Protein AF-A0A9D3YWY9-F1 (afdb_monomer_lite)

pLDDT: mean 73.63, std 14.05, range [38.84, 92.81]

Sequence (102 aa):
MELTIDTSPPATGSVTIFNNFHRNLFINQDFATFRFKGFSDPHSGEDYFSVGIGTIEGMTDIVPTTKIHKDYLELNLNQLIDGHPYFIVVQVQNVDLVFDVN

Organism: Dreissena polymorpha (NCBI:txid45954)

Foldseek 3Di:
DDWDDDPDDWWDWDKDKDDVDDDFPALPDFKIKIFIPGGGDPPVDQRWKWKAKDLDPPDRVQGPTDTDNHRMDMDTCPSPDHPGDMDMDIDRDDDDGDDDDD

Structure (mmCIF, N/CA/C/O backbone):
data_AF-A0A9D3YWY9-F1
#
_entry.id   AF-A0A9D3YWY9-F1
#
loop_
_atom_site.group_PDB
_atom_site.id
_atom_site.type_symbol
_atom_site.label_atom_id
_atom_site.label_alt_id
_atom_site.label_comp_id
_atom_site.label_asym_id
_atom_site.label_entity_id
_atom_site.label_seq_id
_atom_site.pdbx_PDB_ins_code
_atom_site.Cartn_x
_atom_site.Cartn_y
_atom_site.Cartn_z
_atom_site.occupancy
_atom_site.B_iso_or_equiv
_atom_site.auth_seq_id
_atom_site.auth_comp_id
_atom_site.auth_asym_id
_atom_site.auth_atom_id
_atom_site.pdbx_PDB_model_num
ATOM 1 N N . MET A 1 1 ? 25.077 -17.757 -26.114 1.00 54.81 1 MET A N 1
ATOM 2 C CA . MET A 1 1 ? 24.170 -17.776 -24.956 1.00 54.81 1 MET A CA 1
ATOM 3 C C . MET A 1 1 ? 24.805 -16.866 -23.932 1.00 54.81 1 MET A C 1
ATOM 5 O O . MET A 1 1 ? 25.818 -17.251 -23.360 1.00 54.81 1 MET A O 1
ATOM 9 N N . GLU A 1 2 ? 24.303 -15.643 -23.817 1.00 59.72 2 GLU A N 1
ATOM 10 C CA . GLU A 1 2 ? 24.689 -14.734 -22.738 1.00 59.72 2 GLU A CA 1
ATOM 11 C C . GLU A 1 2 ? 23.558 -14.699 -21.712 1.00 59.72 2 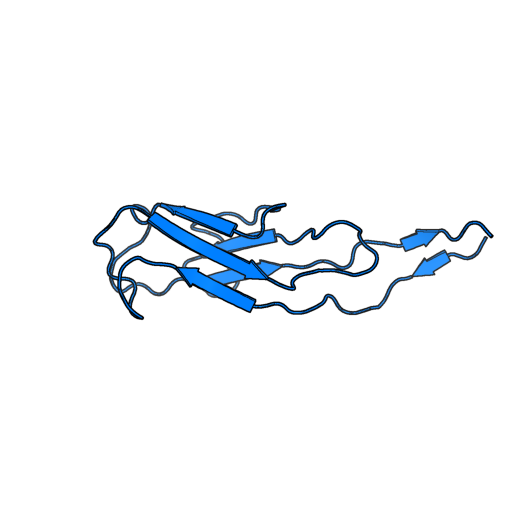GLU A C 1
ATOM 13 O O . GLU A 1 2 ? 22.382 -14.790 -22.061 1.00 59.72 2 GLU A O 1
ATOM 18 N N . LEU A 1 3 ? 23.945 -14.666 -20.440 1.00 57.88 3 LEU A N 1
ATOM 19 C CA . LEU A 1 3 ? 23.043 -14.515 -19.311 1.00 57.88 3 LEU A CA 1
ATOM 20 C C . LEU A 1 3 ? 23.117 -13.053 -18.890 1.00 57.88 3 LEU A C 1
ATOM 22 O O . LEU A 1 3 ? 24.159 -12.622 -18.389 1.00 57.88 3 LEU A O 1
ATOM 26 N N . THR A 1 4 ? 22.037 -12.307 -19.082 1.00 60.66 4 THR A N 1
ATOM 27 C CA . THR A 1 4 ? 21.985 -10.903 -18.677 1.00 60.66 4 THR A CA 1
ATOM 28 C C . THR A 1 4 ? 21.250 -10.825 -17.346 1.00 60.66 4 THR A C 1
ATOM 30 O O . THR A 1 4 ? 20.097 -11.235 -17.229 1.00 60.66 4 THR A O 1
ATOM 33 N N . ILE A 1 5 ? 21.944 -10.348 -16.311 1.00 64.69 5 ILE A N 1
ATOM 34 C CA . ILE A 1 5 ? 21.335 -10.084 -15.005 1.00 64.69 5 ILE A CA 1
ATOM 35 C C . ILE A 1 5 ? 20.691 -8.704 -15.086 1.00 64.69 5 ILE A C 1
ATOM 37 O O . ILE A 1 5 ? 21.407 -7.717 -15.286 1.00 64.69 5 ILE A O 1
A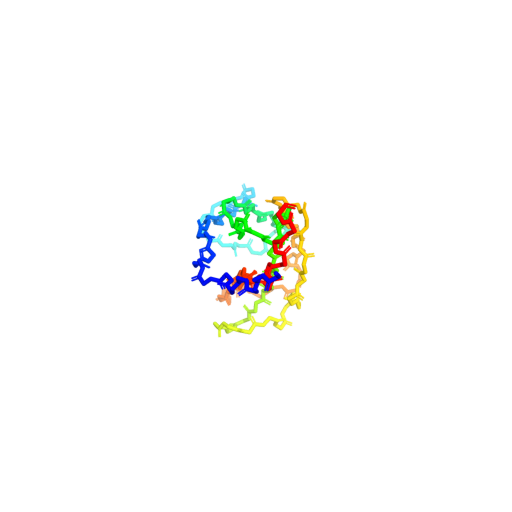TOM 41 N N . ASP A 1 6 ? 19.370 -8.626 -14.920 1.00 64.25 6 ASP A N 1
ATOM 42 C CA . ASP A 1 6 ? 18.731 -7.331 -14.741 1.00 64.25 6 ASP A CA 1
ATOM 43 C C . ASP A 1 6 ? 19.112 -6.757 -13.368 1.00 64.25 6 ASP A C 1
ATOM 45 O O . ASP A 1 6 ? 19.012 -7.406 -12.327 1.00 64.25 6 ASP A O 1
ATOM 49 N N . THR A 1 7 ? 19.619 -5.530 -13.387 1.00 68.00 7 THR A N 1
ATOM 50 C CA . THR A 1 7 ? 19.974 -4.756 -12.190 1.00 68.00 7 THR A CA 1
ATOM 51 C C . THR A 1 7 ? 19.221 -3.427 -12.140 1.00 68.00 7 THR A C 1
ATOM 53 O O . THR A 1 7 ? 19.529 -2.568 -11.310 1.00 68.00 7 THR A O 1
ATOM 56 N N . SER A 1 8 ? 18.245 -3.233 -13.036 1.00 70.19 8 SER A N 1
ATOM 57 C CA . SER A 1 8 ? 17.428 -2.032 -13.078 1.00 70.19 8 SER A CA 1
ATOM 58 C C . SER A 1 8 ? 16.567 -1.933 -11.811 1.00 70.19 8 SER A C 1
ATOM 60 O O . SER A 1 8 ? 15.992 -2.923 -11.351 1.00 70.19 8 SER A O 1
ATOM 62 N N . PRO A 1 9 ? 16.520 -0.758 -11.163 1.00 69.62 9 PRO A N 1
ATOM 63 C CA . PRO A 1 9 ? 15.698 -0.587 -9.979 1.00 69.62 9 PRO A CA 1
ATOM 64 C C . PRO A 1 9 ? 14.211 -0.595 -10.370 1.00 69.62 9 PRO A C 1
ATOM 66 O O . PRO A 1 9 ? 13.857 0.004 -11.390 1.00 69.62 9 PRO A O 1
ATOM 69 N N . PRO A 1 10 ? 13.326 -1.172 -9.538 1.00 78.06 10 PRO A N 1
ATOM 70 C CA . PRO A 1 10 ? 11.891 -1.070 -9.755 1.00 78.06 10 PRO A CA 1
ATOM 71 C C . PRO A 1 10 ? 11.423 0.387 -9.815 1.00 78.06 10 PRO A C 1
ATOM 73 O O . PRO A 1 10 ? 11.912 1.249 -9.074 1.00 78.06 10 PRO A O 1
ATOM 76 N N . ALA A 1 11 ? 10.437 0.665 -10.664 1.00 78.69 11 ALA A N 1
ATOM 77 C CA . ALA A 1 11 ? 9.830 1.980 -10.754 1.00 78.69 11 ALA A CA 1
ATOM 78 C C . ALA A 1 11 ? 8.987 2.266 -9.505 1.00 78.69 11 ALA A C 1
ATOM 80 O O . ALA A 1 11 ? 8.152 1.463 -9.073 1.00 78.69 11 ALA A O 1
ATOM 81 N N . THR A 1 12 ? 9.197 3.446 -8.923 1.00 77.31 12 THR A N 1
ATOM 82 C CA . THR A 1 12 ? 8.367 3.938 -7.828 1.00 77.31 12 THR A CA 1
ATOM 83 C C . THR A 1 12 ? 7.051 4.488 -8.366 1.00 77.31 12 THR A C 1
ATOM 85 O O . THR A 1 12 ? 6.991 5.140 -9.408 1.00 77.31 12 THR A O 1
ATOM 88 N N . GLY A 1 13 ? 5.979 4.231 -7.623 1.00 82.38 13 GLY A N 1
ATOM 89 C CA . GLY A 1 13 ? 4.638 4.698 -7.939 1.00 82.38 13 GLY A CA 1
ATOM 90 C C . GLY A 1 13 ? 4.069 5.633 -6.878 1.00 82.38 13 GLY A C 1
ATOM 91 O O . GLY A 1 13 ? 4.763 6.124 -5.986 1.00 82.38 13 GLY A O 1
ATOM 92 N N . SER A 1 14 ? 2.764 5.857 -6.964 1.00 83.25 14 SER A N 1
ATOM 93 C CA . SER A 1 14 ? 1.992 6.583 -5.963 1.00 83.25 14 SER A CA 1
ATOM 94 C C . SER A 1 14 ? 0.801 5.765 -5.479 1.00 83.25 14 SER A C 1
ATOM 96 O O . SER A 1 14 ? 0.190 5.000 -6.230 1.00 83.25 14 SER A O 1
ATOM 98 N N . VAL A 1 15 ? 0.473 5.947 -4.199 1.00 82.50 15 VAL A N 1
ATOM 99 C CA . VAL A 1 15 ? -0.723 5.386 -3.568 1.00 82.50 15 VAL A CA 1
ATOM 100 C C . VAL A 1 15 ? -1.690 6.528 -3.291 1.00 82.50 15 VAL A C 1
ATOM 102 O O . VAL A 1 15 ? -1.334 7.503 -2.633 1.00 82.50 15 VAL A O 1
ATOM 105 N N . THR A 1 16 ? -2.914 6.423 -3.798 1.00 83.25 16 THR A N 1
ATOM 106 C CA . THR A 1 16 ? -4.001 7.364 -3.505 1.00 83.25 16 THR A CA 1
ATOM 107 C C . THR A 1 16 ? -5.064 6.656 -2.685 1.00 83.25 16 THR A C 1
ATOM 109 O O . THR A 1 16 ? -5.534 5.590 -3.073 1.00 83.25 16 THR A O 1
ATOM 112 N N . ILE A 1 17 ? -5.456 7.249 -1.561 1.00 77.62 17 ILE A N 1
ATOM 113 C CA . ILE A 1 17 ? -6.517 6.722 -0.704 1.00 77.62 17 ILE A CA 1
ATOM 114 C C . ILE A 1 17 ? -7.805 7.461 -1.051 1.00 77.62 17 ILE A C 1
ATOM 116 O O . ILE A 1 17 ? -7.886 8.678 -0.889 1.00 77.62 17 ILE A O 1
ATOM 120 N N . PHE A 1 18 ? -8.806 6.727 -1.521 1.00 71.19 18 PHE A N 1
ATOM 121 C CA . PHE A 1 18 ? -10.163 7.220 -1.675 1.00 71.19 18 PHE A CA 1
ATOM 122 C C . PHE A 1 18 ? -10.987 6.712 -0.498 1.00 71.19 18 PHE A C 1
ATOM 124 O O . PHE A 1 18 ? -11.289 5.525 -0.376 1.00 71.19 18 PHE A O 1
ATOM 131 N N . ASN A 1 19 ? -11.343 7.639 0.382 1.00 64.88 19 ASN A N 1
ATOM 132 C CA . ASN A 1 19 ? -12.429 7.470 1.329 1.00 64.88 19 ASN A CA 1
ATOM 133 C C . ASN A 1 19 ? -13.506 8.508 0.980 1.00 64.88 19 ASN A C 1
ATOM 135 O O . ASN A 1 19 ? -13.208 9.566 0.425 1.00 64.88 19 ASN A O 1
ATOM 139 N N . ASN A 1 20 ? -14.772 8.226 1.279 1.00 53.75 20 ASN A N 1
ATOM 140 C CA . ASN A 1 20 ? -15.826 9.215 1.042 1.00 53.75 20 ASN A CA 1
ATOM 141 C C . ASN A 1 20 ? -15.732 10.432 1.988 1.00 53.75 20 ASN A C 1
ATOM 143 O O . ASN A 1 20 ? -16.478 11.385 1.793 1.00 53.75 20 ASN A O 1
ATOM 147 N N . PHE A 1 21 ? -14.816 10.452 2.971 1.00 45.31 21 PHE A N 1
ATOM 148 C CA . PHE A 1 21 ? -14.626 11.581 3.886 1.00 45.31 21 PHE A CA 1
ATOM 149 C C . PHE A 1 21 ? -13.181 11.705 4.418 1.00 45.31 21 PHE A C 1
ATOM 151 O O . PHE A 1 21 ? -12.745 10.891 5.219 1.00 45.31 21 PHE A O 1
ATOM 158 N N . HIS A 1 22 ? -12.525 12.807 4.027 1.00 38.84 22 HIS A N 1
ATOM 159 C CA . HIS A 1 22 ? -11.419 13.563 4.651 1.00 38.84 22 HIS A CA 1
ATOM 160 C C . HIS A 1 22 ? -10.141 12.852 5.167 1.00 38.84 22 HIS A C 1
ATOM 162 O O . HIS A 1 22 ? -10.092 11.687 5.532 1.00 38.84 22 HIS A O 1
ATOM 168 N N . ARG A 1 23 ? -9.066 13.661 5.214 1.00 42.28 23 ARG A N 1
ATOM 169 C CA . ARG A 1 23 ? -7.644 13.365 5.511 1.00 42.28 23 ARG A CA 1
ATOM 170 C C . ARG A 1 23 ? -7.329 12.639 6.832 1.00 42.28 23 ARG A C 1
ATOM 172 O O . ARG A 1 23 ? -6.166 12.336 7.066 1.00 42.28 23 ARG A O 1
ATOM 179 N N . ASN A 1 24 ? -8.335 12.359 7.655 1.00 45.47 24 ASN A N 1
ATOM 180 C CA . ASN A 1 24 ? -8.233 11.557 8.867 1.00 45.47 24 ASN A CA 1
ATOM 181 C C . ASN A 1 24 ? -9.233 10.410 8.705 1.00 45.47 24 ASN A C 1
ATOM 183 O O . ASN A 1 24 ? -10.419 10.666 8.505 1.00 45.47 24 ASN A O 1
ATOM 187 N N . LEU A 1 25 ? -8.755 9.167 8.729 1.00 45.97 25 LEU A N 1
ATOM 188 C CA . LEU A 1 25 ? -9.581 7.978 8.528 1.00 45.97 25 LEU A CA 1
ATOM 189 C C . LEU A 1 25 ? -10.474 7.772 9.768 1.00 45.97 25 LEU A C 1
ATOM 191 O O . LEU A 1 25 ? -10.103 7.058 10.688 1.00 45.97 25 LEU A O 1
ATOM 195 N N . PHE A 1 26 ? -11.618 8.452 9.836 1.00 44.09 26 PHE A N 1
ATOM 196 C CA . PHE A 1 26 ? -12.624 8.191 10.867 1.00 44.09 26 PHE A CA 1
ATOM 197 C C . PHE A 1 26 ? -13.347 6.885 10.511 1.00 44.09 26 PHE A C 1
ATOM 199 O O . PHE A 1 26 ? -13.914 6.782 9.419 1.00 44.09 26 PHE A O 1
ATOM 206 N N . ILE A 1 27 ? -13.313 5.890 11.403 1.00 50.78 27 ILE A N 1
ATOM 207 C CA . ILE A 1 27 ? -13.863 4.533 11.189 1.00 50.78 27 ILE A CA 1
ATOM 208 C C . ILE A 1 27 ? -15.390 4.539 11.324 1.00 50.78 27 ILE A C 1
ATOM 210 O O . ILE A 1 27 ? -15.977 3.900 12.192 1.00 50.78 27 ILE A O 1
ATOM 214 N N . ASN A 1 28 ? -16.051 5.315 10.469 1.00 47.34 28 ASN A N 1
ATOM 215 C CA . ASN A 1 28 ? -17.496 5.502 10.517 1.00 47.34 28 ASN A CA 1
ATOM 216 C C . ASN A 1 28 ? -18.211 4.863 9.310 1.00 47.34 28 ASN A C 1
ATOM 218 O O . ASN A 1 28 ? -19.430 4.992 9.224 1.00 47.34 28 ASN A O 1
ATOM 222 N N . GLN A 1 29 ? -17.494 4.217 8.372 1.00 60.00 29 GLN A N 1
ATOM 223 C CA . GLN A 1 29 ? -18.060 3.503 7.210 1.00 60.00 29 GLN A CA 1
ATOM 224 C C . GLN A 1 29 ? -17.197 2.305 6.774 1.00 60.00 29 GLN A C 1
ATOM 226 O O . GLN A 1 29 ? -15.998 2.268 7.032 1.00 60.00 29 GLN A O 1
ATOM 231 N N . ASP A 1 30 ? -17.828 1.340 6.097 1.00 69.75 30 ASP A N 1
ATOM 232 C CA . ASP A 1 30 ? -17.378 -0.055 5.991 1.00 69.75 30 ASP A CA 1
ATOM 233 C C . ASP A 1 30 ? -16.107 -0.305 5.158 1.00 69.75 30 ASP A C 1
ATOM 235 O O . ASP A 1 30 ? -15.466 -1.336 5.369 1.00 69.75 30 ASP A O 1
ATOM 239 N N . PHE A 1 31 ? -15.724 0.579 4.219 1.00 74.44 31 PHE A N 1
ATOM 240 C CA . PHE A 1 31 ? -14.612 0.324 3.286 1.00 74.44 31 PHE A CA 1
ATOM 241 C C . PHE A 1 31 ? -13.778 1.564 2.904 1.00 74.44 31 PHE A C 1
ATOM 243 O O . PHE A 1 31 ? -14.297 2.678 2.822 1.00 74.44 31 PHE A O 1
ATOM 250 N N . ALA A 1 32 ? -12.495 1.348 2.590 1.00 78.69 32 ALA A N 1
ATOM 251 C CA . ALA A 1 32 ? -11.620 2.305 1.903 1.00 78.69 32 ALA A CA 1
ATOM 252 C C . ALA A 1 32 ? -11.036 1.697 0.624 1.00 78.69 32 ALA A C 1
ATOM 254 O O . ALA A 1 32 ? -10.686 0.516 0.599 1.00 78.69 32 ALA A O 1
ATOM 255 N N . THR A 1 33 ? -10.876 2.516 -0.417 1.00 82.12 33 THR A N 1
ATOM 256 C CA . THR A 1 33 ? -10.256 2.096 -1.678 1.00 82.12 33 THR A CA 1
ATOM 257 C C . THR A 1 33 ? -8.875 2.720 -1.811 1.00 82.12 33 THR A C 1
ATOM 259 O O . THR A 1 33 ? -8.717 3.940 -1.824 1.00 82.12 33 THR A O 1
ATOM 262 N N . PHE A 1 34 ? -7.862 1.882 -1.957 1.00 83.44 34 PHE A N 1
ATOM 263 C CA . PHE A 1 34 ? -6.494 2.283 -2.252 1.00 83.44 34 PHE A CA 1
ATOM 264 C C . PHE A 1 34 ? -6.252 2.116 -3.740 1.00 83.44 34 PHE A C 1
ATOM 266 O O . PHE A 1 34 ? -6.563 1.062 -4.282 1.00 83.44 34 PHE A O 1
ATOM 273 N N . ARG A 1 35 ? -5.700 3.135 -4.396 1.00 85.31 35 ARG A N 1
ATOM 274 C CA . ARG A 1 35 ? -5.314 3.088 -5.805 1.00 85.31 35 ARG A CA 1
ATOM 275 C C . ARG A 1 35 ? -3.805 3.200 -5.940 1.00 85.31 35 ARG A C 1
ATOM 277 O O . ARG A 1 35 ? -3.203 4.087 -5.343 1.00 85.31 35 ARG A O 1
ATOM 284 N N . PHE A 1 36 ? -3.222 2.339 -6.752 1.00 84.44 36 PHE A N 1
ATOM 285 C CA . PHE A 1 36 ? -1.793 2.206 -6.976 1.00 84.44 36 PHE A CA 1
ATOM 286 C C . PHE A 1 36 ? -1.496 2.531 -8.434 1.00 84.44 36 PHE A C 1
ATOM 288 O O . PHE A 1 36 ? -2.163 2.023 -9.334 1.00 84.44 36 PHE A O 1
ATOM 295 N N . LYS A 1 37 ? -0.514 3.396 -8.684 1.00 84.12 37 LYS A N 1
ATOM 296 C CA . LYS A 1 37 ? -0.152 3.792 -10.047 1.00 84.12 37 LYS A CA 1
ATOM 297 C C . LYS A 1 37 ? 1.356 3.914 -10.198 1.00 84.12 37 LYS A C 1
ATOM 299 O O . LYS A 1 37 ? 1.986 4.595 -9.398 1.00 84.12 37 LYS A O 1
ATOM 304 N N . GLY A 1 38 ? 1.906 3.328 -11.260 1.00 81.25 38 GLY A N 1
ATOM 305 C CA . GLY A 1 38 ? 3.316 3.484 -11.641 1.00 81.25 38 GLY A CA 1
ATOM 306 C C . GLY A 1 38 ? 4.296 2.555 -10.919 1.00 81.25 38 GLY A C 1
ATOM 307 O O . GLY A 1 38 ? 5.488 2.637 -11.186 1.00 81.25 38 GLY A O 1
ATOM 308 N N . PHE A 1 39 ? 3.812 1.670 -10.042 1.00 81.94 39 PHE A N 1
ATOM 309 C CA . PHE A 1 39 ? 4.624 0.583 -9.494 1.00 81.94 39 PHE A CA 1
ATOM 310 C C . PHE A 1 39 ? 4.767 -0.501 -10.554 1.00 81.94 39 PHE A C 1
ATOM 312 O O . PHE A 1 39 ? 3.780 -1.130 -10.919 1.00 81.94 39 PHE A O 1
ATOM 319 N N . SER A 1 40 ? 5.978 -0.684 -11.057 1.00 76.94 40 SER A N 1
ATOM 320 C CA . SER A 1 40 ? 6.274 -1.666 -12.097 1.00 76.94 40 SER A CA 1
ATOM 321 C C . SER A 1 40 ? 7.755 -2.004 -12.064 1.00 76.94 40 SER A C 1
ATOM 323 O O . SER A 1 40 ? 8.566 -1.224 -11.558 1.00 76.94 40 SER A O 1
ATOM 325 N N . ASP A 1 41 ? 8.112 -3.153 -12.609 1.00 71.94 41 ASP A N 1
ATOM 326 C CA . ASP A 1 41 ? 9.490 -3.472 -12.936 1.00 71.94 41 ASP A CA 1
ATOM 327 C C . ASP A 1 41 ? 9.555 -3.770 -14.452 1.00 71.94 41 ASP A C 1
ATOM 329 O O . ASP A 1 41 ? 8.798 -4.613 -14.936 1.00 71.94 41 ASP A O 1
ATOM 333 N N . PRO A 1 42 ? 10.351 -3.017 -15.241 1.00 63.22 42 PRO A N 1
ATOM 334 C CA . PRO A 1 42 ? 10.245 -3.021 -16.705 1.00 63.22 42 PRO A CA 1
ATOM 335 C C . PRO A 1 42 ? 10.520 -4.363 -17.394 1.00 63.22 42 PRO A C 1
ATOM 337 O O . PRO A 1 42 ? 10.100 -4.537 -18.539 1.00 63.22 42 PRO A O 1
ATOM 340 N N . HIS A 1 43 ? 11.228 -5.286 -16.737 1.00 65.88 43 HIS A N 1
ATOM 341 C CA . HIS A 1 43 ? 11.673 -6.546 -17.339 1.00 65.88 43 HIS A CA 1
ATOM 342 C C . HIS A 1 43 ? 10.957 -7.784 -16.788 1.00 65.88 43 HIS A C 1
ATOM 344 O O . HIS A 1 43 ? 11.029 -8.834 -17.420 1.00 65.88 43 HIS A O 1
ATOM 350 N N . SER A 1 44 ? 10.204 -7.663 -15.692 1.00 60.75 44 SER A N 1
ATOM 351 C CA . SER A 1 44 ? 9.438 -8.772 -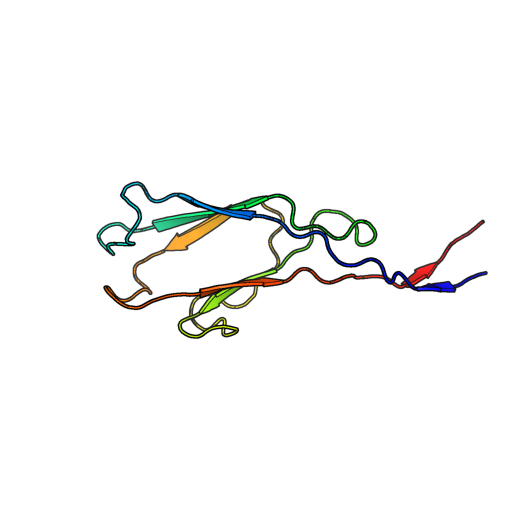15.092 1.00 60.75 44 SER A CA 1
ATOM 352 C C . SER A 1 44 ? 8.062 -9.027 -15.730 1.00 60.75 44 SER A C 1
ATOM 354 O O . SER A 1 44 ? 7.375 -9.983 -15.361 1.00 60.75 44 SER A O 1
ATOM 356 N N . GLY A 1 45 ? 7.658 -8.222 -16.723 1.00 58.00 45 GLY A N 1
ATOM 357 C CA . GLY A 1 45 ? 6.339 -8.317 -17.365 1.00 58.00 45 GLY A CA 1
ATOM 358 C C . GLY A 1 45 ? 5.178 -7.894 -16.445 1.00 58.00 45 GLY A C 1
ATOM 359 O O . GLY A 1 45 ? 5.321 -7.869 -15.231 1.00 58.00 45 GLY A O 1
ATOM 360 N N . GLU A 1 46 ? 4.040 -7.512 -17.049 1.00 57.44 46 GLU A N 1
ATOM 361 C CA . GLU A 1 46 ? 2.751 -7.091 -16.435 1.00 57.44 46 GLU A CA 1
ATOM 362 C C . GLU A 1 46 ? 2.769 -6.800 -14.911 1.00 57.44 46 GLU A C 1
ATOM 364 O O . GLU A 1 46 ? 2.534 -7.700 -14.116 1.00 57.44 46 GLU A O 1
ATOM 369 N N . ASP A 1 47 ? 3.004 -5.540 -14.515 1.00 59.03 47 ASP A N 1
ATOM 370 C CA . ASP A 1 47 ? 2.738 -4.909 -13.202 1.00 59.03 47 ASP A CA 1
ATOM 371 C C . ASP A 1 47 ? 2.538 -5.841 -11.977 1.00 59.03 47 ASP A C 1
ATOM 373 O O . ASP A 1 47 ? 1.512 -5.800 -11.291 1.00 59.03 47 ASP A O 1
ATOM 377 N N . TYR A 1 48 ? 3.537 -6.661 -11.635 1.00 71.3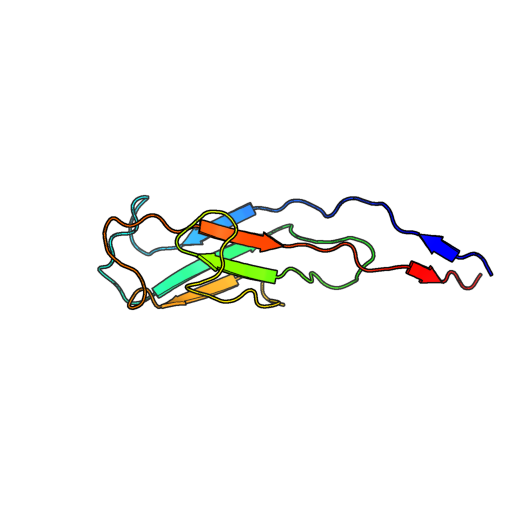8 48 TYR A N 1
ATOM 378 C CA . TYR A 1 48 ? 3.522 -7.463 -10.409 1.00 71.38 48 TYR A CA 1
ATOM 379 C C . TYR A 1 48 ? 4.072 -6.662 -9.227 1.00 71.38 48 TYR A C 1
ATOM 381 O O . TYR A 1 48 ? 5.270 -6.675 -8.943 1.00 71.38 48 TYR A O 1
ATOM 389 N N . PHE A 1 49 ? 3.193 -6.030 -8.454 1.00 81.06 49 PHE A N 1
ATOM 390 C CA . PHE A 1 49 ? 3.549 -5.580 -7.110 1.00 81.06 49 PHE A CA 1
ATOM 391 C C . PHE A 1 49 ? 2.639 -6.213 -6.061 1.00 81.06 49 PHE A C 1
ATOM 393 O O . PHE A 1 49 ? 1.505 -6.628 -6.317 1.00 81.06 49 PHE A O 1
ATOM 400 N N . SER A 1 50 ? 3.182 -6.356 -4.859 1.00 88.00 50 SER A N 1
ATOM 401 C CA . SER A 1 50 ? 2.446 -6.876 -3.716 1.00 88.00 50 SER A CA 1
ATOM 402 C C . SER A 1 50 ? 2.121 -5.758 -2.748 1.00 88.00 50 SER A C 1
ATOM 404 O O . SER A 1 50 ? 2.924 -4.847 -2.540 1.00 88.00 50 SER A O 1
ATOM 406 N N . VAL A 1 51 ? 0.944 -5.847 -2.144 1.00 89.00 51 VAL A N 1
ATOM 407 C CA . VAL A 1 51 ? 0.470 -4.880 -1.159 1.00 89.00 51 VAL A CA 1
ATOM 408 C C . VAL A 1 51 ? 0.109 -5.609 0.120 1.00 89.00 51 VAL A C 1
ATOM 410 O O . VAL A 1 51 ? -0.522 -6.665 0.081 1.00 89.00 51 VAL A O 1
ATOM 413 N N . GLY A 1 52 ? 0.493 -5.032 1.251 1.00 90.38 52 GLY A N 1
ATOM 414 C CA . GLY A 1 52 ? 0.006 -5.422 2.566 1.00 90.38 52 GLY A CA 1
ATOM 415 C C . GLY A 1 52 ? -0.257 -4.204 3.442 1.00 90.38 52 GLY A C 1
ATOM 416 O O . GLY A 1 52 ? 0.132 -3.084 3.108 1.00 90.38 52 GLY A O 1
ATOM 417 N N . ILE A 1 53 ? -0.952 -4.422 4.553 1.00 89.00 53 ILE A N 1
ATOM 418 C CA . ILE A 1 53 ? -1.313 -3.375 5.513 1.00 89.00 53 ILE A CA 1
ATOM 419 C C . ILE A 1 53 ? -0.995 -3.870 6.912 1.00 89.00 53 ILE A C 1
ATOM 421 O O . ILE A 1 53 ? -1.340 -5.004 7.252 1.00 89.00 53 ILE A O 1
ATOM 425 N N . GLY A 1 54 ? -0.375 -3.018 7.722 1.00 90.19 54 GLY A N 1
ATOM 426 C CA . GLY A 1 54 ? -0.044 -3.351 9.098 1.00 90.19 54 GLY A CA 1
ATOM 427 C C . GLY A 1 54 ? -0.183 -2.199 10.078 1.00 90.19 54 GLY A C 1
ATOM 428 O O . GLY A 1 54 ? -0.410 -1.048 9.704 1.00 90.19 54 GLY A O 1
ATOM 429 N N . THR A 1 55 ? -0.063 -2.541 11.353 1.00 89.06 55 THR A N 1
ATOM 430 C CA . THR A 1 55 ? -0.114 -1.615 12.497 1.00 89.06 55 THR A CA 1
ATOM 431 C C . THR A 1 55 ? 1.235 -0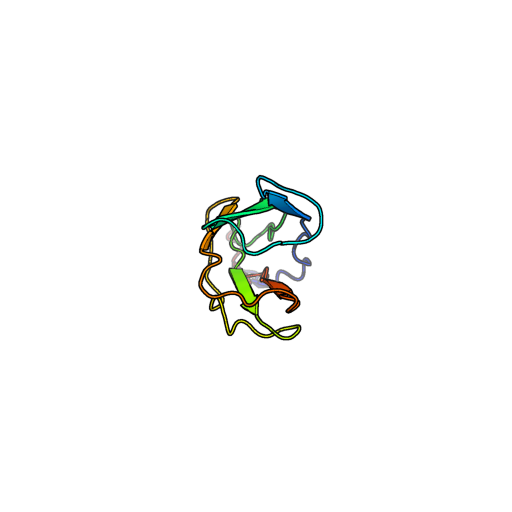.949 12.778 1.00 89.06 55 THR A C 1
ATOM 433 O O . THR A 1 55 ? 1.308 0.093 13.428 1.00 89.06 55 THR A O 1
ATOM 436 N N . ILE A 1 56 ? 2.318 -1.531 12.260 1.00 89.31 56 ILE A N 1
ATOM 437 C CA . ILE A 1 56 ? 3.700 -1.072 12.418 1.00 89.31 56 ILE A CA 1
ATOM 438 C C . ILE A 1 56 ? 4.344 -0.987 11.033 1.00 89.31 56 ILE A C 1
ATOM 440 O O . ILE A 1 56 ? 4.046 -1.790 10.146 1.00 89.31 56 ILE A O 1
ATOM 444 N N . GLU A 1 57 ? 5.242 -0.021 10.844 1.00 87.12 57 GLU A N 1
ATOM 445 C CA . GLU A 1 57 ? 6.016 0.118 9.613 1.00 87.12 57 GLU A CA 1
ATOM 446 C C . GLU A 1 57 ? 6.715 -1.203 9.241 1.00 87.12 57 GLU A C 1
ATOM 448 O O . GLU A 1 57 ? 7.410 -1.818 10.049 1.00 87.12 57 GLU A O 1
ATOM 453 N N . GLY A 1 58 ? 6.499 -1.659 8.005 1.00 86.38 58 GLY A N 1
ATOM 454 C CA . GLY A 1 58 ? 7.071 -2.901 7.479 1.00 86.38 58 GLY A CA 1
ATOM 455 C C . GLY A 1 58 ? 6.327 -4.188 7.857 1.00 86.38 58 GLY A C 1
ATOM 456 O O . GLY A 1 58 ? 6.629 -5.232 7.279 1.00 86.38 58 GLY A O 1
ATOM 457 N N . MET A 1 59 ? 5.342 -4.141 8.760 1.00 91.19 59 MET A N 1
ATOM 458 C CA . MET A 1 59 ? 4.475 -5.286 9.057 1.00 91.19 59 MET A CA 1
ATOM 459 C C . MET A 1 59 ? 3.237 -5.308 8.157 1.00 91.19 59 MET A C 1
ATOM 461 O O . MET A 1 59 ? 2.802 -4.285 7.631 1.00 91.19 59 MET A O 1
ATOM 465 N N . THR A 1 60 ? 2.672 -6.502 7.978 1.00 92.81 60 THR A N 1
ATOM 466 C CA . THR A 1 60 ? 1.461 -6.741 7.178 1.00 92.81 60 THR A CA 1
ATOM 467 C C . THR A 1 60 ? 0.452 -7.610 7.941 1.00 92.81 60 THR A C 1
ATOM 469 O O . THR A 1 60 ? -0.084 -8.588 7.428 1.00 92.81 60 THR A O 1
ATOM 472 N N . ASP A 1 61 ? 0.229 -7.273 9.216 1.00 91.62 61 ASP A N 1
ATOM 473 C CA . ASP A 1 61 ? -0.589 -8.017 10.186 1.00 91.62 61 ASP A CA 1
ATOM 474 C C . ASP A 1 61 ? -2.108 -7.814 10.040 1.00 91.62 61 ASP A C 1
ATOM 476 O O . ASP A 1 61 ? -2.877 -8.606 10.581 1.00 91.62 61 ASP A O 1
ATOM 480 N N . ILE A 1 62 ? -2.548 -6.803 9.285 1.00 87.94 62 ILE A N 1
ATOM 481 C CA . ILE A 1 62 ? -3.970 -6.547 8.996 1.00 87.94 62 ILE A CA 1
ATOM 482 C C . ILE A 1 62 ? -4.355 -7.144 7.642 1.00 87.94 62 ILE A C 1
ATOM 484 O O . ILE A 1 62 ? -5.321 -7.894 7.527 1.00 87.94 62 ILE A O 1
ATOM 488 N N . VAL A 1 63 ? -3.579 -6.824 6.605 1.00 88.25 63 VAL A N 1
ATOM 489 C CA . VAL A 1 63 ? -3.688 -7.447 5.284 1.00 88.25 63 VAL A CA 1
ATOM 490 C C . VAL A 1 63 ? -2.341 -8.066 4.957 1.00 88.25 63 VAL A C 1
ATOM 492 O O . VAL A 1 63 ? -1.402 -7.310 4.687 1.00 88.25 63 VAL A O 1
ATOM 495 N N . PRO A 1 64 ? -2.239 -9.407 4.939 1.00 91.69 64 PRO A N 1
ATOM 496 C CA . PRO A 1 64 ? -1.029 -10.084 4.507 1.00 91.69 64 PRO A CA 1
ATOM 497 C C . PRO A 1 64 ? -0.638 -9.659 3.097 1.00 91.69 64 PRO A C 1
ATOM 499 O O . PRO A 1 64 ? -1.496 -9.492 2.226 1.00 91.69 64 PRO A O 1
ATOM 502 N N . THR A 1 65 ? 0.667 -9.537 2.865 1.00 91.25 65 THR A N 1
ATOM 503 C CA . THR A 1 65 ? 1.223 -9.178 1.561 1.00 91.25 65 THR A CA 1
ATOM 504 C C . THR A 1 65 ? 0.657 -10.076 0.460 1.00 91.25 65 THR A C 1
ATOM 506 O O . THR A 1 65 ? 0.901 -11.281 0.439 1.00 91.25 65 THR A O 1
ATOM 509 N N . THR A 1 66 ? -0.090 -9.481 -0.466 1.00 87.19 66 THR A N 1
ATOM 510 C CA . THR A 1 66 ? -0.751 -10.172 -1.576 1.00 87.19 66 THR A CA 1
ATOM 511 C C . THR A 1 66 ? -0.361 -9.522 -2.891 1.00 87.19 66 THR A C 1
ATOM 513 O O . THR A 1 66 ? -0.387 -8.297 -3.013 1.00 87.19 66 THR A O 1
ATOM 516 N N . LYS A 1 67 ? -0.023 -10.348 -3.888 1.00 85.56 67 LYS A N 1
ATOM 517 C CA . LYS A 1 67 ? 0.167 -9.898 -5.271 1.00 85.56 67 LYS A CA 1
ATOM 518 C C . LYS A 1 67 ? -1.157 -9.385 -5.823 1.00 85.56 67 LYS A C 1
ATOM 520 O O . LYS A 1 67 ? -2.152 -10.114 -5.798 1.00 85.56 67 LYS A O 1
ATOM 525 N N . ILE A 1 68 ? -1.161 -8.166 -6.350 1.00 78.69 68 ILE A N 1
ATOM 526 C CA . ILE A 1 68 ? -2.334 -7.599 -7.011 1.00 78.69 68 ILE A CA 1
ATOM 527 C C . ILE A 1 68 ? -2.029 -7.353 -8.486 1.00 78.69 68 ILE A C 1
ATOM 529 O O . ILE A 1 68 ? -0.949 -6.906 -8.833 1.00 78.69 68 ILE A O 1
ATOM 533 N N . HIS A 1 69 ? -3.006 -7.658 -9.339 1.00 73.38 69 HIS A N 1
ATOM 534 C CA . HIS A 1 69 ? -2.959 -7.405 -10.790 1.00 73.38 69 HIS A CA 1
ATOM 535 C C . HIS A 1 69 ? -3.868 -6.229 -11.175 1.00 73.38 69 HIS A C 1
ATOM 537 O O . HIS A 1 69 ? -4.216 -6.033 -12.334 1.00 73.38 69 HIS A O 1
ATOM 543 N N . LYS A 1 70 ? -4.373 -5.513 -10.167 1.00 69.00 70 LYS A N 1
ATOM 544 C CA . LYS A 1 70 ? -5.301 -4.398 -10.313 1.00 69.00 70 LYS A CA 1
ATOM 545 C C . LYS A 1 70 ? -4.628 -3.153 -9.775 1.00 69.00 70 LYS A C 1
ATOM 547 O O . LYS A 1 70 ? -3.883 -3.217 -8.801 1.00 69.00 70 LYS A O 1
ATOM 552 N N . ASP A 1 71 ? -4.995 -2.011 -10.333 1.00 78.75 71 ASP A N 1
ATOM 553 C CA . ASP A 1 71 ? -4.570 -0.704 -9.849 1.00 78.75 71 ASP A CA 1
ATOM 554 C C . ASP A 1 71 ? -5.273 -0.302 -8.540 1.00 78.75 71 ASP A C 1
ATOM 556 O O . ASP A 1 71 ? -5.108 0.832 -8.101 1.00 78.75 71 ASP A O 1
ATOM 560 N N . TYR A 1 72 ? -6.055 -1.185 -7.899 1.00 81.50 72 TYR A N 1
ATOM 561 C CA . TYR A 1 72 ? -6.762 -0.878 -6.657 1.00 81.50 72 TYR A CA 1
ATOM 562 C C . TYR A 1 72 ? -6.929 -2.062 -5.685 1.00 81.50 72 TYR A C 1
ATOM 564 O O . TYR A 1 72 ? -6.959 -3.226 -6.089 1.00 81.50 72 TYR A O 1
ATOM 572 N N . LEU A 1 73 ? -7.098 -1.734 -4.399 1.00 82.69 73 LEU A N 1
ATOM 573 C CA . LEU A 1 73 ? -7.454 -2.631 -3.294 1.00 82.69 73 LEU A CA 1
ATOM 574 C C . LEU A 1 73 ? -8.592 -2.007 -2.478 1.00 82.69 73 LEU A C 1
ATOM 576 O O . LEU A 1 73 ? -8.501 -0.846 -2.082 1.00 82.69 73 LEU A O 1
ATOM 580 N N . GLU A 1 74 ? -9.634 -2.779 -2.184 1.00 82.38 74 GLU A N 1
ATOM 581 C CA . GLU A 1 74 ? -10.691 -2.381 -1.250 1.00 82.38 74 GLU A CA 1
ATOM 582 C C . GLU A 1 74 ? -10.472 -3.063 0.097 1.00 82.38 74 GLU A C 1
ATOM 584 O O . GLU A 1 74 ? -10.317 -4.282 0.176 1.00 82.38 74 GLU A O 1
ATOM 589 N N . LEU A 1 75 ? -10.451 -2.266 1.159 1.00 81.94 75 LEU A N 1
ATOM 590 C 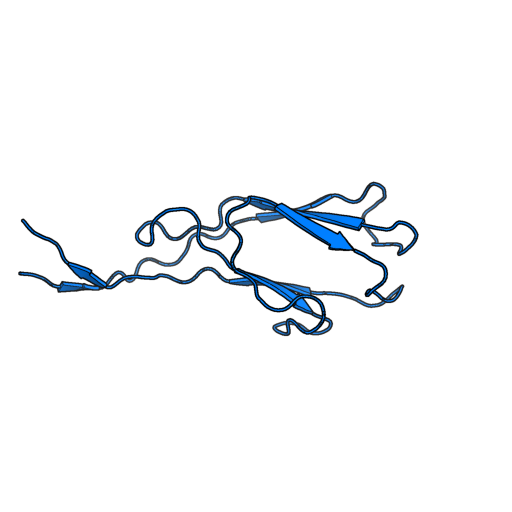CA . LEU A 1 75 ? -10.232 -2.723 2.520 1.00 81.94 75 LEU A CA 1
ATOM 591 C C . LEU A 1 75 ? -11.493 -2.520 3.338 1.00 81.94 75 LEU A C 1
ATOM 593 O O . LEU A 1 75 ? -11.975 -1.394 3.420 1.00 81.94 75 LEU A O 1
ATOM 597 N N . ASN A 1 76 ? -11.975 -3.571 3.998 1.00 79.56 76 ASN A N 1
ATOM 598 C CA . ASN A 1 76 ? -13.001 -3.409 5.020 1.00 79.56 76 ASN A CA 1
ATOM 599 C C . ASN A 1 76 ? -12.391 -2.759 6.273 1.00 79.56 76 ASN A C 1
ATOM 601 O O . ASN A 1 76 ? -11.369 -3.233 6.770 1.00 79.56 76 ASN A O 1
ATOM 605 N N . LEU A 1 77 ? -13.003 -1.689 6.780 1.00 77.19 77 LEU A N 1
ATOM 606 C CA . LEU A 1 77 ? -12.469 -0.918 7.907 1.00 77.19 77 LEU A CA 1
ATOM 607 C C . LEU A 1 77 ? -12.854 -1.481 9.285 1.00 77.19 77 LEU A C 1
ATOM 609 O O . LEU A 1 77 ? -12.298 -1.030 10.278 1.00 77.19 77 LEU A O 1
ATOM 613 N N . ASN A 1 78 ? -13.717 -2.501 9.374 1.00 78.25 78 ASN A N 1
ATOM 614 C CA . ASN A 1 78 ? -14.141 -3.099 10.654 1.00 78.25 78 ASN A CA 1
ATOM 615 C C . ASN A 1 78 ? -13.008 -3.819 11.402 1.00 78.25 78 ASN A C 1
ATOM 617 O O . ASN A 1 78 ? -13.134 -4.103 12.590 1.00 78.25 78 ASN A O 1
ATOM 621 N N . GLN A 1 79 ? -11.913 -4.133 10.710 1.00 74.56 79 GLN A N 1
ATOM 622 C CA . GLN A 1 79 ? -10.691 -4.675 11.312 1.00 74.56 79 GLN A CA 1
ATOM 623 C C . GLN A 1 79 ? -9.715 -3.586 11.788 1.00 74.56 79 GLN A C 1
ATOM 625 O O . GLN A 1 79 ? -8.667 -3.909 12.343 1.00 74.56 79 GLN A O 1
ATOM 630 N N . LEU A 1 80 ? -10.030 -2.308 11.554 1.00 81.56 80 LEU A N 1
ATOM 631 C CA . LEU A 1 80 ? -9.229 -1.173 12.000 1.00 81.56 80 LEU A CA 1
ATOM 632 C C . LEU A 1 80 ? -9.806 -0.574 13.294 1.00 81.56 80 LEU A C 1
ATOM 634 O O . LEU A 1 80 ? -10.996 -0.680 13.582 1.00 81.56 80 LEU A O 1
ATOM 638 N N . ILE A 1 81 ? -8.945 0.074 14.073 1.00 81.38 81 ILE A N 1
ATOM 639 C CA . ILE A 1 81 ? -9.229 0.673 15.377 1.00 81.38 81 ILE A CA 1
ATOM 640 C C . ILE A 1 81 ? -9.078 2.187 15.260 1.00 81.38 81 ILE A C 1
ATOM 642 O O . ILE A 1 81 ? -8.078 2.684 14.737 1.00 81.38 81 ILE A O 1
ATOM 646 N N . ASP A 1 82 ? -10.085 2.919 15.740 1.00 77.06 82 ASP A N 1
ATOM 647 C CA . ASP A 1 82 ? -10.132 4.372 15.600 1.00 77.06 82 ASP A CA 1
ATOM 648 C C . ASP A 1 82 ? -8.962 5.026 16.341 1.00 77.06 82 ASP A C 1
ATOM 650 O O . ASP A 1 82 ? -8.555 4.589 17.420 1.00 77.06 82 ASP A O 1
ATOM 654 N N . GLY A 1 83 ? -8.383 6.056 15.726 1.00 75.75 83 GLY A N 1
ATOM 655 C CA . GLY A 1 83 ? -7.202 6.741 16.250 1.00 75.75 83 GLY A CA 1
ATOM 656 C C . GLY A 1 83 ? -5.891 5.944 16.188 1.00 75.75 83 GLY A C 1
ATOM 657 O O . GLY A 1 83 ? -4.861 6.472 16.612 1.00 75.75 83 GLY A O 1
ATOM 658 N N . HIS A 1 84 ? -5.881 4.717 15.653 1.00 80.62 84 HIS A N 1
ATOM 659 C CA . HIS A 1 84 ? -4.653 3.948 15.449 1.00 80.62 84 HIS A CA 1
ATOM 660 C C . HIS A 1 84 ? -4.065 4.199 14.046 1.00 80.62 84 HIS A C 1
ATOM 662 O O . HIS A 1 84 ? -4.800 4.129 13.058 1.00 80.62 84 HIS A O 1
ATOM 668 N N . PRO A 1 85 ? -2.762 4.516 13.914 1.00 81.38 85 PRO A N 1
ATOM 669 C CA . PRO A 1 85 ? -2.130 4.636 12.605 1.00 81.38 85 PRO A CA 1
ATOM 670 C C . PRO A 1 85 ? -1.953 3.262 11.949 1.00 81.38 85 PRO A C 1
ATOM 672 O O . PRO A 1 85 ? -1.655 2.274 12.613 1.00 81.38 85 PRO A O 1
ATOM 675 N N . TYR A 1 86 ? -2.078 3.232 10.624 1.00 86.00 86 TYR A N 1
ATOM 676 C CA . TYR A 1 86 ? -1.855 2.045 9.802 1.00 86.00 86 TYR A CA 1
ATOM 677 C C . TYR A 1 86 ? -0.899 2.366 8.659 1.00 86.00 86 TYR A C 1
ATOM 679 O O . TYR A 1 86 ? -0.901 3.477 8.122 1.00 86.00 86 TYR A O 1
ATOM 687 N N . PHE A 1 87 ? -0.108 1.374 8.268 1.00 86.25 87 PHE A N 1
ATOM 688 C CA . PHE A 1 87 ? 0.924 1.487 7.248 1.00 86.25 87 PHE A CA 1
ATOM 689 C C . PHE A 1 87 ? 0.576 0.608 6.056 1.00 86.25 87 PHE A C 1
ATOM 691 O O . PHE A 1 87 ? 0.223 -0.558 6.218 1.00 86.25 87 PHE A O 1
ATOM 698 N N . ILE A 1 88 ? 0.701 1.166 4.854 1.00 86.75 88 ILE A N 1
ATOM 699 C CA . ILE A 1 88 ? 0.601 0.412 3.604 1.00 86.75 88 ILE A CA 1
ATOM 700 C C . ILE A 1 88 ? 2.016 0.061 3.174 1.00 86.75 88 ILE A C 1
ATOM 702 O O . ILE A 1 88 ? 2.858 0.942 3.006 1.00 86.75 88 ILE A O 1
ATOM 706 N N . VAL A 1 89 ? 2.255 -1.224 2.960 1.00 89.31 89 VAL A N 1
ATOM 707 C CA . VAL A 1 89 ? 3.518 -1.747 2.456 1.00 89.31 89 VAL A CA 1
ATOM 708 C C . VAL A 1 89 ? 3.317 -2.112 0.992 1.00 89.31 89 VAL A C 1
ATOM 710 O O . VAL A 1 89 ? 2.519 -2.992 0.678 1.00 89.31 89 VAL A O 1
ATOM 713 N N . VAL A 1 90 ? 4.035 -1.432 0.099 1.00 88.56 90 VAL A N 1
ATOM 714 C CA . VAL A 1 90 ? 4.073 -1.747 -1.335 1.00 88.56 90 VAL A CA 1
ATOM 715 C C . VAL A 1 90 ? 5.433 -2.348 -1.654 1.00 88.56 90 VAL A C 1
ATOM 717 O O . VAL A 1 90 ? 6.463 -1.750 -1.352 1.00 88.56 90 VAL A O 1
ATOM 720 N N . GLN A 1 91 ? 5.437 -3.534 -2.252 1.00 87.12 91 GLN A N 1
ATOM 721 C CA . GLN A 1 91 ? 6.650 -4.248 -2.633 1.00 87.12 91 GLN A CA 1
ATOM 722 C C . GLN A 1 91 ? 6.641 -4.509 -4.131 1.00 87.12 91 GLN A C 1
ATOM 724 O O . GLN A 1 91 ? 5.781 -5.231 -4.635 1.00 87.12 91 GLN A O 1
ATOM 729 N N . VAL A 1 92 ? 7.631 -3.953 -4.820 1.00 83.31 92 VAL A N 1
ATOM 730 C CA . VAL A 1 92 ? 7.949 -4.282 -6.210 1.00 83.31 92 VAL A CA 1
ATOM 731 C C . VAL A 1 92 ? 9.262 -5.047 -6.185 1.00 83.31 92 VAL A C 1
ATOM 733 O O . VAL A 1 92 ? 10.211 -4.618 -5.526 1.00 83.31 92 VAL A O 1
ATOM 736 N N . GLN A 1 93 ? 9.300 -6.203 -6.834 1.00 76.00 93 GLN A N 1
ATOM 737 C CA . GLN A 1 93 ? 10.507 -7.015 -6.929 1.00 76.00 93 GLN A CA 1
ATOM 738 C C . GLN A 1 93 ? 10.969 -6.969 -8.375 1.00 76.00 93 GLN A C 1
ATOM 740 O O . GLN A 1 93 ? 10.154 -7.174 -9.269 1.00 76.00 93 GLN A O 1
ATOM 745 N N . ASN A 1 94 ? 12.258 -6.712 -8.585 1.00 71.81 94 ASN A N 1
ATOM 746 C CA . ASN A 1 94 ? 12.867 -7.039 -9.862 1.00 71.81 94 ASN A CA 1
ATOM 747 C C . ASN A 1 94 ? 12.922 -8.567 -9.942 1.00 71.81 94 ASN A C 1
ATOM 749 O O . ASN A 1 94 ? 13.529 -9.222 -9.087 1.00 71.81 94 ASN A O 1
ATOM 753 N N . VAL A 1 95 ? 12.207 -9.113 -10.917 1.00 64.00 95 VAL A N 1
ATOM 754 C CA . VAL A 1 95 ? 12.204 -10.536 -11.219 1.00 64.00 95 VAL A CA 1
ATOM 755 C C . VAL A 1 95 ? 12.630 -10.646 -12.676 1.00 64.00 95 VAL A C 1
ATOM 757 O O . VAL A 1 95 ? 11.776 -10.586 -13.542 1.00 64.00 95 VAL A O 1
ATOM 760 N N . ASP A 1 96 ? 13.928 -10.728 -12.981 1.00 62.72 96 ASP A N 1
ATOM 761 C CA . ASP A 1 96 ? 14.432 -11.878 -13.744 1.00 62.72 96 ASP A CA 1
ATOM 762 C C . ASP A 1 96 ? 15.925 -11.849 -14.119 1.00 62.72 96 ASP A C 1
ATOM 764 O O . ASP A 1 96 ? 16.567 -10.830 -14.373 1.00 62.72 96 ASP A O 1
ATOM 768 N N . LEU A 1 97 ? 16.455 -13.073 -14.208 1.00 54.09 97 LEU A N 1
ATOM 769 C CA . LEU A 1 97 ? 17.558 -13.448 -15.088 1.00 54.09 97 LEU A CA 1
ATOM 770 C C . LEU A 1 97 ? 17.007 -13.514 -16.517 1.00 54.09 97 LEU A C 1
ATOM 772 O O . LEU A 1 97 ? 16.201 -14.394 -16.818 1.00 54.09 97 LEU A O 1
ATOM 776 N N . VAL A 1 98 ? 17.454 -12.632 -17.408 1.00 55.38 98 VAL A N 1
ATOM 777 C CA . VAL A 1 98 ? 17.015 -12.646 -18.808 1.00 55.38 98 VAL A CA 1
ATOM 778 C C . VAL A 1 98 ? 17.938 -13.566 -19.615 1.00 55.38 98 VAL A C 1
ATOM 780 O O . VAL A 1 98 ? 19.155 -13.365 -19.665 1.00 55.38 98 VAL A O 1
ATOM 783 N N . PHE A 1 99 ? 17.366 -14.593 -20.251 1.00 53.06 99 PHE A N 1
ATOM 784 C CA . PHE A 1 99 ? 18.053 -15.392 -21.271 1.00 53.06 99 PHE A CA 1
ATOM 785 C C . PHE A 1 99 ? 17.786 -14.773 -22.638 1.00 53.06 99 PHE A C 1
ATOM 787 O O . PHE A 1 99 ? 16.696 -14.934 -23.183 1.00 53.06 99 PHE A O 1
ATOM 794 N N . ASP A 1 100 ? 18.781 -14.091 -23.198 1.00 51.62 100 ASP A N 1
ATOM 795 C CA . ASP A 1 100 ? 18.668 -13.559 -24.551 1.00 51.62 100 ASP A CA 1
ATOM 796 C C . ASP A 1 100 ? 18.992 -14.668 -25.568 1.00 51.62 100 ASP A C 1
ATOM 798 O O . ASP A 1 100 ? 20.073 -15.279 -25.546 1.00 51.62 100 ASP A O 1
ATOM 802 N N . VAL A 1 101 ? 18.031 -14.980 -26.440 1.00 48.22 101 VAL A N 1
ATOM 803 C CA . VAL A 1 101 ? 18.225 -15.868 -27.594 1.00 48.22 101 VAL A CA 1
ATOM 804 C C . VAL A 1 101 ? 18.333 -14.970 -28.818 1.00 48.22 101 VAL A C 1
ATOM 806 O O . VAL A 1 101 ? 17.319 -14.493 -29.316 1.00 48.22 101 VAL A O 1
ATOM 809 N N . ASN A 1 102 ? 19.581 -14.722 -29.232 1.00 50.22 102 ASN A N 1
ATOM 810 C CA . ASN A 1 102 ? 19.945 -13.984 -30.449 1.00 50.22 102 ASN A CA 1
ATOM 811 C C . ASN A 1 102 ? 19.068 -14.318 -31.662 1.00 50.22 102 ASN A C 1
ATOM 813 O O . ASN A 1 102 ? 18.830 -15.529 -31.889 1.00 50.22 102 ASN A O 1
#

Secondary structure (DSSP, 8-state):
-EEEEP-PPPBP-EEEEE-SS-SS--S-SSEEEEEEES-B-TTS-TT-EEEEEESSTT--SSEEEEEE-SSEEEEEGGGS-TT---EEEEEE----EEEE--

Radius of gyration: 16.92 Å; chains: 1; bounding box: 43×31×47 Å